Protein AF-A0A943P1I3-F1 (afdb_monomer)

pLDDT: mean 84.16, std 10.63, range [45.41, 95.94]

Mean predicted aligned error: 6.67 Å

Radius of gyration: 15.11 Å; Cα contacts (8 Å, |Δi|>4): 100; chains: 1; bounding box: 40×30×40 Å

Foldseek 3Di:
DPPPVVVQQVVQVVQLVVVQVVVVVVDPDPQWDWDDDPGQWIWTDDPVAIEIERHDRDPPDDDDCVVCVVVVVVVVVVVVVCVVVVHDHHYDYD

Secondary structure (DSSP, 8-state):
--SHHHHHHHHHHHHHHHHHHHHHHT-SSTT-EEEE-SSSEEEEE-SS-EEEEE----TT----HHHHHHHHHHHHHHHHHHHHTT---EEEE-

Structure (mmCIF, N/CA/C/O backbone):
data_AF-A0A943P1I3-F1
#
_entry.id   AF-A0A943P1I3-F1
#
loop_
_atom_site.group_PDB
_atom_site.id
_atom_site.type_symbol
_atom_site.label_atom_id
_atom_site.label_alt_id
_atom_site.label_comp_id
_atom_site.label_asym_id
_atom_site.label_entity_id
_atom_site.label_seq_id
_atom_site.pdbx_PDB_ins_code
_atom_site.Cartn_x
_atom_site.Cartn_y
_atom_site.Cartn_z
_atom_site.occupancy
_atom_site.B_iso_or_equiv
_atom_site.auth_seq_id
_atom_site.auth_comp_id
_atom_site.auth_asym_id
_atom_site.auth_atom_id
_atom_site.pdbx_PDB_model_num
ATOM 1 N N . MET A 1 1 ? 24.585 -3.034 -18.385 1.00 50.28 1 MET A N 1
ATOM 2 C CA . MET A 1 1 ? 23.832 -3.450 -17.177 1.00 50.28 1 MET A CA 1
ATOM 3 C C . MET A 1 1 ? 23.383 -2.231 -16.353 1.00 50.28 1 MET A C 1
ATOM 5 O O . MET A 1 1 ? 23.521 -2.244 -15.140 1.00 50.28 1 MET A O 1
ATOM 9 N N . LYS A 1 2 ? 22.869 -1.166 -17.000 1.00 45.41 2 LY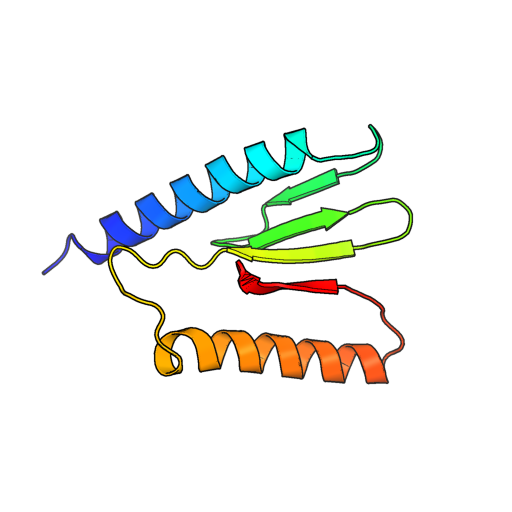S A N 1
ATOM 10 C CA . LYS A 1 2 ? 22.585 0.13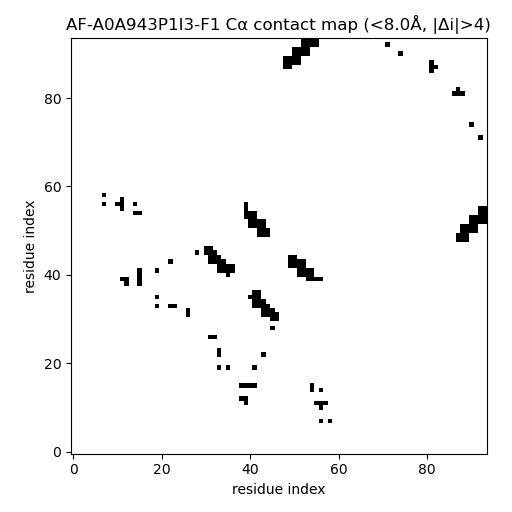2 -16.349 1.00 45.41 2 LYS A CA 1
ATOM 11 C C . LYS A 1 2 ? 21.126 0.617 -16.484 1.00 45.41 2 LYS A C 1
ATOM 13 O O . LYS A 1 2 ? 20.796 1.627 -15.889 1.00 45.41 2 LYS A O 1
ATOM 18 N N . ASP A 1 3 ? 20.250 -0.128 -17.169 1.00 54.56 3 ASP A N 1
ATOM 19 C CA . ASP A 1 3 ? 18.874 0.331 -17.460 1.00 54.56 3 ASP A CA 1
ATOM 20 C C . ASP A 1 3 ? 17.741 -0.466 -16.801 1.00 54.56 3 ASP A C 1
ATOM 22 O O . ASP A 1 3 ? 16.625 0.035 -16.705 1.00 54.56 3 ASP A O 1
ATOM 26 N N . ARG A 1 4 ? 17.970 -1.698 -16.324 1.00 55.75 4 ARG A N 1
ATOM 27 C CA . ARG A 1 4 ? 16.855 -2.523 -15.815 1.00 55.75 4 ARG A CA 1
ATOM 28 C C . ARG A 1 4 ? 16.292 -2.020 -14.485 1.00 55.75 4 ARG A C 1
ATOM 30 O O . ARG A 1 4 ? 15.084 -2.050 -14.307 1.00 55.75 4 ARG A O 1
ATOM 37 N N . SER A 1 5 ? 17.138 -1.517 -13.584 1.00 62.47 5 SER A N 1
ATOM 38 C CA . SER A 1 5 ? 16.678 -1.018 -12.282 1.00 62.47 5 SER A CA 1
ATOM 39 C C . SER A 1 5 ? 15.838 0.252 -12.413 1.00 62.47 5 SER A C 1
ATOM 41 O O . SER A 1 5 ? 14.777 0.333 -11.808 1.00 62.47 5 SER A O 1
ATOM 43 N N . ALA A 1 6 ? 16.257 1.208 -13.250 1.00 70.50 6 ALA A N 1
ATOM 44 C CA . ALA A 1 6 ? 15.518 2.450 -13.474 1.00 70.50 6 ALA A CA 1
ATOM 45 C C . ALA A 1 6 ? 14.133 2.193 -14.091 1.00 70.50 6 ALA A C 1
ATOM 47 O O . ALA A 1 6 ? 13.154 2.814 -13.686 1.00 70.50 6 ALA A O 1
ATOM 48 N N . VAL A 1 7 ? 14.040 1.239 -15.026 1.00 78.12 7 VAL A N 1
ATOM 49 C CA . VAL A 1 7 ? 12.766 0.846 -15.646 1.00 78.12 7 VAL A CA 1
ATOM 50 C C . VAL A 1 7 ? 11.828 0.191 -14.630 1.00 78.12 7 VAL A C 1
ATOM 52 O O . VAL A 1 7 ? 10.654 0.551 -14.584 1.00 78.12 7 VAL A O 1
ATOM 55 N N . SER A 1 8 ? 12.319 -0.728 -13.792 1.00 77.25 8 SER A N 1
ATOM 56 C CA . SER A 1 8 ? 11.489 -1.365 -12.761 1.00 77.25 8 SER A CA 1
ATOM 57 C C . SER A 1 8 ? 11.025 -0.367 -11.698 1.00 77.25 8 SER A C 1
ATOM 59 O O . SER A 1 8 ? 9.858 -0.384 -11.322 1.00 77.25 8 SER A O 1
ATOM 61 N N . THR A 1 9 ? 11.890 0.559 -11.272 1.00 80.00 9 THR A N 1
ATOM 62 C CA . THR A 1 9 ? 11.509 1.642 -10.355 1.00 80.00 9 THR A CA 1
ATOM 63 C C . THR A 1 9 ? 10.446 2.554 -10.969 1.00 80.00 9 THR A C 1
ATOM 65 O O . THR A 1 9 ? 9.450 2.854 -10.317 1.00 80.00 9 THR A O 1
ATOM 68 N N . LEU A 1 10 ? 10.605 2.955 -12.235 1.00 85.12 10 LEU A N 1
ATOM 69 C CA . LEU A 1 10 ? 9.620 3.783 -12.937 1.00 85.12 10 LEU A CA 1
ATOM 70 C C . LEU A 1 10 ? 8.251 3.088 -13.036 1.00 85.12 10 LEU A C 1
ATOM 72 O O . LEU A 1 10 ? 7.219 3.723 -12.844 1.00 85.12 10 LEU 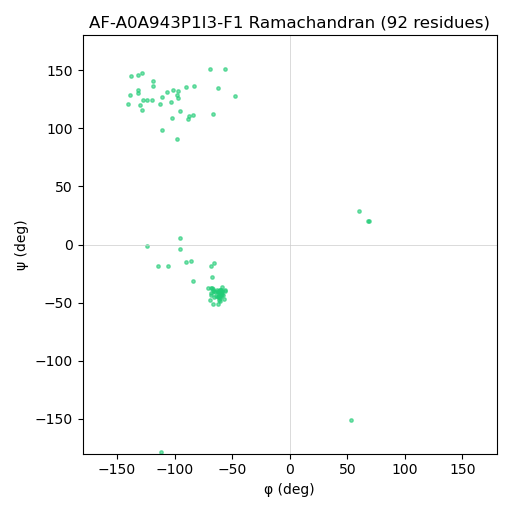A O 1
ATOM 76 N N . LYS A 1 11 ? 8.234 1.775 -13.283 1.00 85.62 11 LYS A N 1
ATOM 77 C CA . LYS A 1 11 ? 6.997 0.982 -13.286 1.00 85.62 11 LYS A CA 1
ATOM 78 C C . LYS A 1 11 ? 6.372 0.858 -11.897 1.00 85.62 11 LYS A C 1
ATOM 80 O O . LYS A 1 11 ? 5.154 0.956 -11.790 1.00 85.62 11 LYS A O 1
ATOM 85 N N . GLY A 1 12 ? 7.182 0.723 -10.848 1.00 86.81 12 GLY A N 1
ATOM 86 C CA . GLY A 1 12 ? 6.701 0.773 -9.465 1.00 86.81 12 GLY A CA 1
ATOM 87 C C . GLY A 1 12 ? 6.019 2.100 -9.130 1.00 86.81 12 GLY A C 1
ATOM 88 O O . GLY A 1 12 ? 4.957 2.105 -8.512 1.00 86.81 12 GLY A O 1
ATOM 89 N N . TYR A 1 13 ? 6.550 3.221 -9.629 1.00 88.44 13 TYR A N 1
ATOM 90 C CA . TYR A 1 13 ? 5.890 4.522 -9.495 1.00 88.44 13 TYR A CA 1
ATOM 91 C C . TYR A 1 13 ? 4.553 4.593 -10.234 1.00 88.44 13 TYR A C 1
ATOM 93 O O . TYR A 1 13 ? 3.580 5.083 -9.664 1.00 88.44 13 TYR A O 1
ATOM 101 N N . PHE A 1 14 ? 4.473 4.092 -11.472 1.00 90.56 14 PHE A N 1
ATOM 102 C CA . PHE A 1 14 ? 3.193 4.029 -12.188 1.00 90.56 14 PHE A CA 1
ATOM 103 C C . PHE A 1 14 ? 2.173 3.168 -11.441 1.00 90.56 14 PHE A C 1
ATOM 105 O O . PHE A 1 14 ? 1.030 3.581 -11.283 1.00 90.56 14 PHE A O 1
ATOM 112 N N . TYR A 1 15 ? 2.604 2.033 -10.891 1.00 91.06 15 TYR A N 1
ATOM 113 C CA . TYR A 1 15 ? 1.745 1.187 -10.070 1.00 91.06 15 TYR A CA 1
ATOM 114 C C . TYR A 1 15 ? 1.228 1.913 -8.818 1.00 91.06 15 TYR A C 1
ATOM 116 O O . TYR A 1 15 ? 0.025 1.909 -8.569 1.00 91.06 15 TYR A O 1
ATOM 124 N N . GLN A 1 16 ? 2.102 2.586 -8.059 1.00 92.56 16 GLN A N 1
ATOM 125 C CA . GLN A 1 16 ? 1.707 3.390 -6.892 1.00 92.56 16 GLN A CA 1
ATOM 126 C C . GLN A 1 16 ? 0.718 4.499 -7.283 1.00 92.56 16 GLN A C 1
ATOM 128 O O . GLN A 1 16 ? -0.246 4.756 -6.558 1.00 92.56 16 GLN A O 1
ATOM 133 N N . PHE A 1 17 ? 0.934 5.146 -8.429 1.00 92.75 17 PHE A N 1
ATOM 134 C CA . PHE A 1 17 ? 0.072 6.210 -8.933 1.00 92.75 17 PHE A CA 1
ATOM 135 C C . PHE A 1 17 ? -1.322 5.689 -9.309 1.00 92.75 17 PHE A C 1
ATOM 137 O O . PHE A 1 17 ? -2.326 6.193 -8.800 1.00 92.75 17 PHE A O 1
ATOM 144 N N . ASP A 1 18 ? -1.394 4.632 -10.116 1.00 93.88 18 ASP A N 1
ATOM 145 C CA . ASP A 1 18 ? -2.657 4.005 -10.517 1.00 93.88 18 ASP A CA 1
ATOM 146 C C . ASP A 1 18 ? -3.412 3.446 -9.304 1.00 93.88 18 AS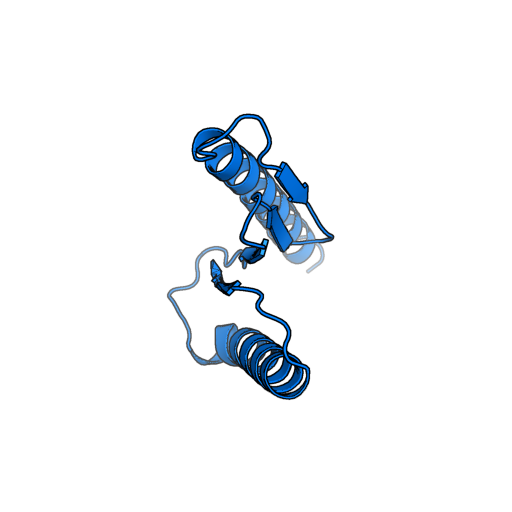P A C 1
ATOM 148 O O . ASP A 1 18 ? -4.628 3.617 -9.171 1.00 93.88 18 ASP A O 1
ATOM 152 N N . PHE A 1 19 ? -2.687 2.831 -8.365 1.00 93.31 19 PHE A N 1
ATOM 153 C CA . PHE A 1 19 ? -3.258 2.336 -7.118 1.00 93.31 19 PHE A CA 1
ATOM 154 C C . PHE A 1 19 ? -3.835 3.469 -6.266 1.00 93.31 19 PHE A C 1
ATOM 156 O O . PHE A 1 19 ? -4.929 3.331 -5.723 1.00 93.31 19 PHE A O 1
ATOM 163 N N . THR A 1 20 ? -3.146 4.609 -6.188 1.00 94.75 20 THR A N 1
ATOM 164 C CA . THR A 1 20 ? -3.630 5.800 -5.475 1.00 94.75 20 THR A CA 1
ATOM 165 C C . THR A 1 20 ? -4.955 6.292 -6.059 1.00 94.75 20 THR A C 1
ATOM 167 O O . THR A 1 20 ? -5.892 6.562 -5.308 1.00 94.75 20 THR A O 1
ATOM 170 N N . ILE A 1 21 ? -5.075 6.345 -7.391 1.00 95.44 21 ILE A N 1
ATOM 171 C CA . ILE A 1 21 ? -6.333 6.696 -8.073 1.00 95.44 21 ILE A CA 1
ATOM 172 C C . ILE A 1 21 ? -7.431 5.690 -7.715 1.00 95.44 21 ILE A C 1
ATOM 174 O O . ILE A 1 21 ? -8.544 6.082 -7.366 1.00 95.44 21 ILE A O 1
ATOM 178 N N . LEU A 1 22 ? -7.121 4.393 -7.748 1.00 94.69 22 LEU A N 1
ATOM 179 C CA . LEU A 1 22 ? -8.073 3.352 -7.373 1.00 94.69 22 LEU A CA 1
ATOM 180 C C . LEU A 1 22 ? -8.550 3.499 -5.921 1.00 94.69 22 LEU A C 1
ATOM 182 O O . LEU A 1 22 ? -9.736 3.310 -5.659 1.00 94.69 22 LEU A O 1
ATOM 186 N N . GLN A 1 23 ? -7.656 3.824 -4.983 1.00 94.31 23 GLN A N 1
ATOM 187 C CA . GLN A 1 23 ? -8.037 4.065 -3.590 1.00 94.31 23 GLN A CA 1
ATOM 188 C C . GLN A 1 23 ? -8.908 5.317 -3.456 1.00 94.31 23 GLN A C 1
ATOM 190 O O . GLN A 1 23 ? -9.894 5.274 -2.727 1.00 94.31 23 GLN A O 1
ATOM 195 N N . LEU A 1 24 ? -8.609 6.396 -4.193 1.00 94.62 24 LEU A N 1
ATOM 196 C CA . LEU A 1 24 ? -9.422 7.623 -4.193 1.00 94.62 24 LEU A CA 1
ATOM 197 C C . LEU A 1 24 ? -10.864 7.339 -4.607 1.00 94.62 24 LEU A C 1
ATOM 199 O O . LEU A 1 24 ? -11.795 7.807 -3.960 1.00 94.62 24 LEU A O 1
ATOM 203 N N . LEU A 1 25 ? -11.051 6.522 -5.644 1.00 95.94 25 LEU A N 1
ATOM 204 C CA . LEU A 1 25 ? -12.377 6.121 -6.119 1.00 95.94 25 LEU A CA 1
ATOM 205 C C . LEU A 1 25 ? -13.131 5.209 -5.139 1.00 95.94 25 LEU A C 1
ATOM 207 O O . LEU A 1 25 ? -14.344 5.058 -5.265 1.00 95.94 25 LEU A O 1
ATOM 211 N N . LYS A 1 26 ? -12.426 4.580 -4.194 1.00 93.31 26 LYS A N 1
ATOM 212 C CA . LYS A 1 26 ? -12.989 3.676 -3.182 1.00 93.31 26 LYS A CA 1
ATOM 213 C C . LYS A 1 26 ? -13.285 4.357 -1.846 1.00 93.31 26 LYS A C 1
ATOM 215 O O . LYS A 1 26 ? -13.795 3.683 -0.956 1.00 93.31 26 LYS A O 1
ATOM 220 N N . LEU A 1 27 ? -12.950 5.639 -1.681 1.00 94.25 27 LEU A N 1
ATOM 221 C CA . LEU A 1 27 ? -13.239 6.362 -0.444 1.00 94.25 27 LEU A CA 1
ATOM 222 C C . LEU A 1 27 ? -14.749 6.441 -0.207 1.00 94.25 27 LEU A C 1
ATOM 224 O O . LEU A 1 27 ? -15.518 6.758 -1.115 1.00 94.25 27 LEU A O 1
ATOM 228 N N . GLU A 1 28 ? -15.163 6.162 1.026 1.00 94.12 28 GLU A N 1
ATOM 229 C CA . GLU A 1 28 ? -16.578 6.133 1.403 1.00 94.12 28 GLU A CA 1
ATOM 230 C C . GLU A 1 28 ? -17.089 7.537 1.745 1.00 94.12 28 GLU A C 1
ATOM 232 O O . GLU A 1 28 ? -18.253 7.865 1.492 1.00 94.12 28 GLU A O 1
ATOM 237 N N . HIS A 1 29 ? -16.217 8.396 2.282 1.00 94.19 29 HIS A N 1
ATOM 238 C CA . HIS A 1 29 ? -16.577 9.738 2.719 1.00 94.19 29 HIS A CA 1
ATOM 239 C C . HIS A 1 29 ? -15.663 10.814 2.133 1.00 94.19 29 HIS A C 1
ATOM 241 O O . HIS A 1 29 ? -14.461 10.636 1.972 1.00 94.19 29 HIS A O 1
ATOM 247 N N . MET A 1 30 ? -16.224 12.005 1.900 1.00 92.31 30 MET A N 1
ATOM 248 C CA . MET A 1 30 ? -15.470 13.172 1.409 1.00 92.31 30 MET A CA 1
ATOM 249 C C . MET A 1 30 ? -14.423 13.689 2.408 1.00 92.31 30 MET A C 1
ATOM 251 O O . MET A 1 30 ? -13.560 14.485 2.048 1.00 92.31 30 MET A O 1
ATOM 255 N N . THR A 1 31 ? -14.524 13.287 3.676 1.00 94.06 31 THR A N 1
ATOM 256 C CA . THR A 1 31 ? -13.547 13.614 4.720 1.00 94.06 31 THR A CA 1
ATOM 257 C C . THR A 1 31 ? -12.372 12.647 4.773 1.00 94.06 31 THR A C 1
ATOM 259 O O . THR A 1 31 ? -11.379 12.961 5.435 1.00 94.06 31 THR A O 1
ATOM 262 N N . ASP A 1 32 ? -12.485 11.490 4.116 1.00 95.00 32 ASP A N 1
ATOM 263 C CA . ASP A 1 32 ? -11.407 10.515 4.053 1.00 95.00 32 ASP A CA 1
ATOM 264 C C . ASP A 1 32 ? -10.259 11.063 3.204 1.00 95.00 32 ASP A C 1
ATOM 266 O O . ASP A 1 32 ? -10.435 11.900 2.315 1.00 95.00 32 ASP A O 1
ATOM 270 N N . LYS A 1 33 ? -9.045 10.617 3.512 1.00 94.44 33 LYS A N 1
ATOM 271 C CA . LYS A 1 33 ? -7.821 11.151 2.921 1.00 94.44 33 LYS A CA 1
ATOM 272 C C . LYS A 1 33 ? -6.929 10.032 2.444 1.00 94.44 33 LYS A C 1
ATOM 274 O O . LYS A 1 33 ? -6.814 8.994 3.093 1.00 94.44 33 LYS A O 1
ATOM 279 N N . ILE A 1 34 ? -6.232 10.308 1.352 1.00 94.56 34 ILE A N 1
ATOM 280 C CA . ILE A 1 34 ? -5.148 9.471 0.860 1.00 94.56 34 ILE A CA 1
ATOM 281 C C . ILE A 1 34 ? -3.872 10.287 0.869 1.00 94.56 34 ILE A C 1
ATOM 283 O O . ILE A 1 34 ? -3.862 11.456 0.482 1.00 94.56 34 ILE A O 1
ATOM 287 N N . MET A 1 35 ? -2.805 9.659 1.337 1.00 94.50 35 MET A N 1
ATOM 288 C CA . MET A 1 35 ? -1.478 10.235 1.402 1.00 94.50 35 MET A CA 1
ATOM 289 C C . MET A 1 35 ? -0.502 9.277 0.733 1.00 94.50 35 MET A C 1
ATOM 291 O O . MET A 1 35 ? -0.423 8.112 1.100 1.00 94.50 35 MET A O 1
ATOM 295 N N . VAL A 1 36 ? 0.229 9.773 -0.260 1.00 92.31 36 VAL A N 1
ATOM 296 C CA . VAL A 1 36 ? 1.321 9.029 -0.892 1.00 92.31 36 VAL A CA 1
ATOM 297 C C . VAL A 1 36 ? 2.585 9.334 -0.094 1.00 92.31 36 VAL A C 1
ATOM 299 O O . VAL A 1 36 ? 3.078 10.462 -0.136 1.00 92.31 36 VAL A O 1
ATOM 302 N N . GLU A 1 37 ? 3.073 8.363 0.677 1.00 85.06 37 GLU A N 1
ATOM 303 C CA . GLU A 1 37 ? 4.286 8.498 1.490 1.00 85.06 37 GLU A CA 1
ATOM 304 C C . GLU A 1 37 ? 5.429 7.767 0.785 1.00 85.06 37 GLU A C 1
ATOM 306 O O . GLU A 1 37 ? 5.324 6.589 0.491 1.00 85.06 37 GLU A O 1
ATOM 311 N N . GLY A 1 38 ? 6.536 8.446 0.479 1.00 84.88 38 GLY A N 1
ATOM 312 C CA . GLY A 1 38 ? 7.712 7.781 -0.093 1.00 84.88 38 GLY A CA 1
ATOM 313 C C . GLY A 1 38 ? 7.439 6.936 -1.353 1.00 84.88 38 GLY A C 1
ATOM 314 O O . GLY A 1 38 ? 6.565 7.232 -2.168 1.00 84.88 38 GLY A O 1
ATOM 315 N N . ILE A 1 39 ? 8.255 5.899 -1.544 1.00 85.94 39 ILE A N 1
ATOM 316 C CA . ILE A 1 39 ? 8.180 4.982 -2.688 1.00 85.94 39 ILE A CA 1
ATOM 317 C C . ILE A 1 39 ? 7.396 3.747 -2.259 1.00 85.94 39 ILE A C 1
ATOM 319 O O . ILE A 1 39 ? 7.728 3.160 -1.231 1.00 85.94 39 ILE A O 1
ATOM 323 N N . GLU A 1 40 ? 6.428 3.321 -3.077 1.00 87.12 40 GLU A N 1
ATOM 324 C CA . GLU A 1 40 ? 5.647 2.099 -2.827 1.00 87.12 40 GLU A CA 1
ATOM 325 C C . GLU A 1 40 ? 4.868 2.116 -1.499 1.00 87.12 40 GLU A C 1
ATOM 327 O O . GLU A 1 40 ? 4.631 1.068 -0.897 1.00 87.12 40 GLU A O 1
ATOM 332 N N . ASP A 1 41 ? 4.468 3.292 -1.026 1.00 90.56 41 ASP A N 1
ATOM 333 C CA . ASP A 1 41 ? 3.751 3.446 0.237 1.00 90.56 41 ASP A CA 1
ATOM 334 C C . ASP A 1 41 ? 2.614 4.481 0.099 1.00 90.56 41 ASP A C 1
ATOM 336 O O . ASP A 1 41 ? 2.746 5.549 -0.512 1.00 90.56 41 ASP A O 1
ATOM 340 N N . VAL A 1 42 ? 1.421 4.061 0.520 1.00 92.25 42 VAL A N 1
ATOM 341 C CA . VAL A 1 42 ? 0.154 4.784 0.400 1.00 92.25 42 VAL A CA 1
ATOM 342 C C . VAL A 1 42 ? -0.638 4.573 1.685 1.00 92.25 42 VAL A C 1
ATOM 344 O O . VAL A 1 42 ? -1.014 3.457 2.038 1.00 92.25 42 VAL A O 1
ATOM 347 N N . ASP A 1 43 ? -0.963 5.664 2.362 1.00 92.88 43 ASP A N 1
ATOM 348 C CA . ASP A 1 43 ? -1.777 5.679 3.569 1.00 92.88 43 ASP A CA 1
ATOM 349 C C . ASP A 1 43 ? -3.214 6.115 3.228 1.00 92.88 43 ASP A C 1
ATOM 351 O O . ASP A 1 43 ? -3.433 7.137 2.574 1.00 92.88 43 ASP A O 1
ATOM 355 N N . VAL A 1 44 ? -4.210 5.385 3.736 1.00 93.38 44 VAL A N 1
ATOM 356 C CA . VAL A 1 44 ? -5.632 5.767 3.701 1.00 93.38 44 VAL A CA 1
ATOM 357 C C . VAL A 1 44 ? -6.086 6.086 5.121 1.00 93.38 44 VAL A C 1
ATOM 359 O O . VAL A 1 44 ? -5.893 5.287 6.038 1.00 93.38 44 VAL A O 1
ATOM 362 N N . THR A 1 45 ? -6.679 7.258 5.329 1.00 94.06 45 THR A N 1
ATOM 363 C CA . THR A 1 45 ? -7.150 7.711 6.644 1.00 94.06 45 THR A CA 1
ATOM 364 C C . THR A 1 45 ? -8.630 8.062 6.582 1.00 94.06 45 THR A C 1
ATOM 366 O O . THR A 1 45 ? -9.018 8.915 5.789 1.00 94.06 45 THR A O 1
ATOM 369 N N . SER A 1 46 ? -9.430 7.446 7.448 1.00 90.94 46 SER A N 1
ATOM 370 C CA . SER A 1 46 ? -10.812 7.833 7.739 1.00 90.94 46 SER A CA 1
ATOM 371 C C . SER A 1 46 ? -10.926 8.381 9.165 1.00 90.94 46 SER A C 1
ATOM 373 O O . SER A 1 46 ? -9.926 8.483 9.881 1.00 90.94 46 SER A O 1
ATOM 375 N N . ALA A 1 47 ? -12.139 8.746 9.589 1.00 87.25 47 ALA A N 1
ATOM 376 C CA . ALA A 1 47 ? -12.394 9.246 10.943 1.00 87.25 47 ALA A CA 1
ATOM 377 C C . ALA A 1 47 ? -11.946 8.264 12.044 1.00 87.25 47 ALA A C 1
ATOM 379 O O . ALA A 1 47 ? -11.378 8.687 13.050 1.00 87.25 47 ALA A O 1
ATOM 380 N N . ASP A 1 48 ? -12.151 6.964 11.821 1.00 83.94 48 ASP A N 1
ATOM 381 C CA . ASP A 1 48 ? -11.934 5.930 12.840 1.00 83.94 48 ASP A CA 1
ATOM 382 C C . ASP A 1 48 ? -10.671 5.100 12.603 1.00 83.94 48 ASP A C 1
ATOM 384 O O . ASP A 1 48 ? -10.194 4.411 13.505 1.00 83.94 48 ASP A O 1
ATOM 388 N N . ASN A 1 49 ? -10.130 5.122 11.381 1.00 84.75 49 ASN A N 1
ATOM 389 C CA . ASN A 1 49 ? -9.100 4.181 10.970 1.00 84.75 49 ASN A CA 1
ATOM 390 C C . ASN A 1 49 ? -7.984 4.839 10.167 1.00 84.75 49 ASN A C 1
ATOM 392 O O . ASN A 1 49 ? -8.201 5.696 9.315 1.00 84.75 49 ASN A O 1
ATOM 396 N N . LYS A 1 50 ? -6.770 4.329 10.381 1.00 88.69 50 LYS A N 1
ATOM 397 C CA . LYS A 1 50 ? -5.626 4.567 9.508 1.00 88.69 50 LYS A CA 1
ATOM 398 C C . LYS A 1 50 ? -5.138 3.233 8.954 1.00 88.69 50 LYS A C 1
ATOM 400 O O . LYS A 1 50 ? -4.840 2.307 9.716 1.00 88.69 50 LYS A O 1
ATOM 405 N N . ILE A 1 51 ? -5.070 3.140 7.633 1.00 90.38 51 ILE A N 1
ATOM 406 C CA . ILE A 1 51 ? -4.599 1.974 6.893 1.00 90.38 51 ILE A CA 1
ATOM 407 C C . ILE A 1 51 ? -3.291 2.359 6.207 1.00 90.38 51 ILE A C 1
ATOM 409 O O . ILE A 1 51 ? -3.286 3.288 5.410 1.00 90.38 51 ILE A O 1
ATOM 413 N N . ALA A 1 52 ? -2.207 1.648 6.520 1.00 89.44 52 ALA A N 1
ATOM 414 C CA . ALA A 1 52 ? -0.970 1.701 5.741 1.00 89.44 52 ALA A CA 1
ATOM 415 C C . ALA A 1 52 ? -0.999 0.651 4.645 1.00 89.44 52 ALA A C 1
ATOM 417 O O . ALA A 1 52 ? -1.355 -0.502 4.916 1.00 89.44 52 ALA A O 1
ATOM 418 N N . ILE A 1 53 ? -0.592 1.032 3.440 1.00 89.50 53 ILE A N 1
ATOM 419 C CA . ILE A 1 53 ? -0.527 0.135 2.297 1.00 89.50 53 ILE A CA 1
ATOM 420 C C . ILE A 1 53 ? 0.857 0.220 1.672 1.00 89.50 53 ILE A C 1
ATOM 422 O O . ILE A 1 53 ? 1.234 1.236 1.100 1.00 89.50 53 ILE A O 1
ATOM 426 N N . GLN A 1 54 ? 1.581 -0.894 1.723 1.00 86.88 54 GLN A N 1
ATOM 427 C CA . GLN A 1 54 ? 2.845 -1.040 1.015 1.00 86.88 54 GLN A CA 1
ATOM 428 C C . GLN A 1 54 ? 2.588 -1.723 -0.331 1.00 86.88 54 GLN A C 1
ATOM 430 O O . GLN A 1 54 ? 2.166 -2.876 -0.357 1.00 86.88 54 GLN A O 1
ATOM 435 N N . CYS A 1 55 ? 2.833 -1.008 -1.427 1.00 84.62 55 CYS A N 1
ATOM 436 C CA . CYS A 1 55 ? 2.548 -1.422 -2.801 1.00 84.62 55 CYS A CA 1
ATOM 437 C C . CYS A 1 55 ? 3.815 -1.990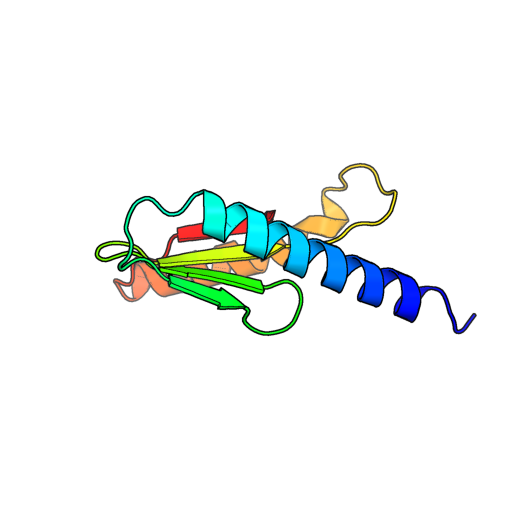 -3.452 1.00 84.62 55 CYS A C 1
ATOM 439 O O . CYS A 1 55 ? 4.589 -1.231 -4.023 1.00 84.62 55 CYS A O 1
ATOM 441 N N . LYS A 1 56 ? 4.075 -3.295 -3.371 1.00 80.56 56 LYS A N 1
ATOM 442 C CA . LYS A 1 56 ? 5.316 -3.882 -3.898 1.00 80.56 56 LYS A CA 1
ATOM 443 C C . LYS A 1 56 ? 5.173 -4.250 -5.373 1.00 80.56 56 LYS A C 1
ATOM 445 O O . LYS A 1 56 ? 4.490 -5.213 -5.717 1.00 80.56 56 LYS A O 1
ATOM 450 N N . TYR A 1 57 ? 5.863 -3.523 -6.254 1.00 78.31 57 TYR A N 1
ATOM 451 C CA . TYR A 1 57 ? 5.840 -3.825 -7.682 1.00 78.31 57 TYR A CA 1
ATOM 452 C C . TYR A 1 57 ? 6.861 -4.909 -8.049 1.00 78.31 57 TYR A C 1
ATOM 454 O O . TYR A 1 57 ? 8.073 -4.687 -8.044 1.00 78.31 57 TYR A O 1
ATOM 462 N N . TYR A 1 58 ? 6.358 -6.081 -8.437 1.00 72.50 58 TYR A N 1
ATOM 463 C CA . TYR A 1 58 ? 7.169 -7.179 -8.953 1.00 72.50 58 TYR A CA 1
ATOM 464 C C . TYR A 1 58 ? 6.896 -7.381 -10.443 1.00 72.50 58 TYR A C 1
ATOM 466 O O . TYR A 1 58 ? 5.911 -8.000 -10.843 1.00 72.50 58 TYR A O 1
ATOM 474 N N . GLU A 1 59 ? 7.770 -6.836 -11.289 1.00 63.81 59 GLU A N 1
ATOM 475 C CA . GLU A 1 59 ? 7.668 -7.053 -12.729 1.00 63.81 59 GLU A CA 1
ATOM 476 C C . GLU A 1 59 ? 7.928 -8.527 -13.072 1.00 63.81 59 GLU A C 1
ATOM 478 O O . GLU A 1 59 ? 9.056 -9.006 -12.965 1.00 63.81 59 GLU A O 1
ATOM 483 N N . GLY A 1 60 ? 6.898 -9.237 -13.537 1.00 60.34 60 GLY A N 1
ATOM 484 C CA . GLY A 1 60 ? 7.068 -10.511 -14.240 1.00 60.34 60 GLY A CA 1
ATOM 485 C C . GLY A 1 60 ? 7.589 -11.681 -13.400 1.00 60.34 60 GLY A C 1
ATOM 486 O O . GLY A 1 60 ? 8.088 -12.647 -13.974 1.00 60.34 60 GLY A O 1
ATOM 487 N N . THR A 1 61 ? 7.477 -11.632 -12.071 1.00 59.44 61 THR A N 1
ATOM 488 C CA . THR A 1 61 ? 7.751 -12.793 -11.213 1.00 59.44 61 THR A CA 1
ATOM 489 C C . THR A 1 61 ? 6.451 -13.370 -10.678 1.00 59.44 61 THR A C 1
ATOM 491 O O . THR A 1 61 ? 5.627 -12.640 -10.127 1.00 59.44 61 THR A O 1
ATOM 494 N N . GLU A 1 62 ? 6.288 -14.686 -10.785 1.00 70.06 62 GLU A N 1
ATOM 495 C CA . GLU A 1 62 ? 5.309 -15.401 -9.971 1.00 70.06 62 GLU A CA 1
ATOM 496 C C . GLU A 1 62 ? 5.585 -15.141 -8.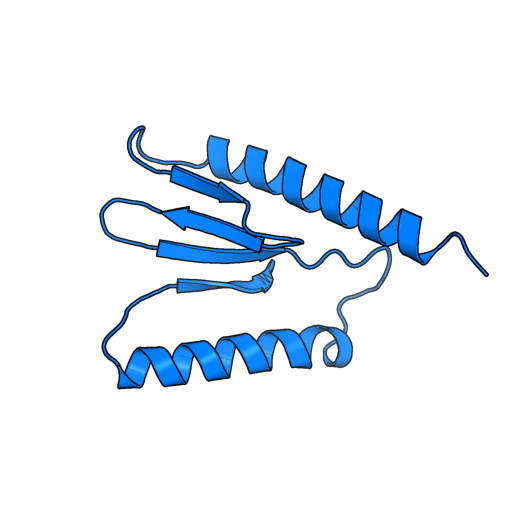484 1.00 70.06 62 GLU A C 1
ATOM 498 O O . GLU A 1 62 ? 6.722 -14.878 -8.075 1.00 70.06 62 GLU A O 1
ATOM 503 N N . TYR A 1 63 ? 4.529 -15.190 -7.676 1.00 71.19 63 TYR A N 1
ATOM 504 C CA . TYR A 1 63 ? 4.621 -15.019 -6.233 1.00 71.19 63 TYR A CA 1
ATOM 505 C C . TYR A 1 63 ? 5.749 -15.878 -5.636 1.00 71.19 63 TYR A C 1
ATOM 507 O O . TYR A 1 63 ? 5.801 -17.091 -5.836 1.00 71.19 63 TYR A O 1
ATOM 515 N N . SER A 1 64 ? 6.633 -15.247 -4.861 1.00 81.06 64 SER A N 1
ATOM 516 C CA . SER A 1 64 ? 7.756 -15.919 -4.212 1.00 81.06 64 SER A CA 1
ATOM 517 C C . SER A 1 64 ? 7.808 -15.578 -2.728 1.00 81.06 64 SER A C 1
ATOM 519 O O . SER A 1 64 ? 7.987 -14.422 -2.337 1.00 81.06 64 SER A O 1
ATOM 521 N N . HIS A 1 65 ? 7.697 -16.610 -1.888 1.00 82.06 65 HIS A N 1
ATOM 522 C CA . HIS A 1 65 ? 7.746 -16.477 -0.432 1.00 82.06 65 HIS A CA 1
ATOM 523 C C . HIS A 1 65 ? 9.026 -15.785 0.046 1.00 82.06 65 HIS A C 1
ATOM 525 O O . HIS A 1 65 ? 8.969 -14.967 0.959 1.00 82.06 65 HIS A O 1
ATOM 531 N N . SER A 1 66 ? 10.180 -16.090 -0.557 1.00 83.25 66 SER A N 1
ATOM 532 C CA . SER A 1 66 ? 11.454 -15.489 -0.145 1.00 83.25 66 SER A CA 1
ATOM 533 C C . SER A 1 66 ? 11.465 -13.984 -0.394 1.00 83.25 66 SER A C 1
ATOM 535 O O . SER A 1 66 ? 11.889 -13.227 0.478 1.00 83.25 66 SER A O 1
ATOM 537 N N . VAL A 1 67 ? 10.916 -13.563 -1.533 1.00 80.38 67 VAL A N 1
ATOM 538 C CA . VAL A 1 67 ? 10.881 -12.172 -1.989 1.00 80.38 67 VAL A CA 1
ATOM 539 C C . VAL A 1 67 ? 9.994 -11.298 -1.096 1.00 80.38 67 VAL A C 1
ATOM 541 O O . VAL A 1 67 ? 10.372 -10.171 -0.789 1.00 80.38 67 VAL A O 1
ATOM 544 N N . ILE A 1 68 ? 8.855 -11.814 -0.622 1.00 81.88 68 ILE A N 1
ATOM 545 C CA . ILE A 1 68 ? 7.951 -11.045 0.252 1.00 81.88 68 ILE A CA 1
ATOM 546 C C . ILE A 1 68 ? 8.248 -11.203 1.751 1.00 81.88 68 ILE A C 1
ATOM 548 O O . ILE A 1 68 ? 7.748 -10.427 2.566 1.00 81.88 68 ILE A O 1
ATOM 552 N N . SER A 1 69 ? 9.046 -12.206 2.137 1.00 86.25 69 SER A N 1
ATOM 553 C CA . SER A 1 69 ? 9.254 -12.568 3.546 1.00 86.25 69 SER A CA 1
ATOM 554 C C . SER A 1 69 ? 9.813 -11.427 4.393 1.00 86.25 69 SER A C 1
ATOM 556 O O . SER A 1 69 ? 9.444 -11.288 5.558 1.00 86.25 69 SER A O 1
ATOM 558 N N . GLU A 1 70 ? 10.691 -10.607 3.822 1.00 86.75 70 GLU A N 1
ATOM 559 C CA . GLU A 1 70 ? 11.300 -9.474 4.512 1.00 86.75 70 GLU A CA 1
ATOM 560 C C . GLU A 1 70 ? 10.278 -8.366 4.781 1.00 86.75 70 GLU A C 1
ATOM 562 O O . GLU A 1 70 ? 10.133 -7.938 5.926 1.00 86.75 70 GLU A O 1
ATOM 567 N N . ALA A 1 71 ? 9.487 -7.988 3.771 1.00 83.38 71 ALA A N 1
ATOM 568 C CA . ALA A 1 71 ? 8.401 -7.026 3.937 1.00 83.38 71 ALA A CA 1
ATOM 569 C C . ALA A 1 71 ? 7.408 -7.499 5.010 1.00 83.38 71 ALA A C 1
ATOM 571 O O . ALA A 1 71 ? 7.100 -6.758 5.940 1.00 83.38 71 ALA A O 1
ATOM 572 N N . VAL A 1 72 ? 6.982 -8.767 4.956 1.00 87.19 72 VAL A N 1
ATOM 573 C CA . VAL A 1 72 ? 6.070 -9.343 5.959 1.00 87.19 72 VAL A CA 1
ATOM 574 C C . VAL A 1 72 ? 6.666 -9.294 7.369 1.00 87.19 72 VAL A C 1
ATOM 576 O O . VAL A 1 72 ? 5.952 -8.964 8.315 1.00 87.19 72 VAL A O 1
ATOM 579 N N . LYS A 1 73 ? 7.965 -9.574 7.538 1.00 90.25 73 LYS A N 1
ATOM 580 C CA . LYS A 1 73 ? 8.629 -9.457 8.847 1.00 90.25 73 LYS A CA 1
ATOM 581 C C . LYS A 1 73 ? 8.585 -8.028 9.375 1.00 90.25 73 LYS A C 1
ATOM 583 O O . LYS A 1 73 ? 8.242 -7.852 10.541 1.00 90.25 73 LYS A O 1
ATOM 588 N N . TYR A 1 74 ? 8.878 -7.028 8.544 1.00 87.00 74 TYR A N 1
ATOM 589 C CA . TYR A 1 74 ? 8.790 -5.628 8.964 1.00 87.00 74 TYR A CA 1
ATOM 590 C C . TYR A 1 74 ? 7.374 -5.254 9.406 1.00 87.00 74 TYR A C 1
ATOM 592 O O . TYR A 1 74 ? 7.209 -4.659 10.469 1.00 87.00 74 TYR A O 1
ATOM 600 N N . LEU A 1 75 ? 6.352 -5.696 8.665 1.00 87.88 75 LEU A N 1
ATOM 601 C CA . LEU A 1 75 ? 4.954 -5.477 9.044 1.00 87.88 75 LEU A CA 1
ATOM 602 C C . LEU A 1 75 ? 4.593 -6.140 10.381 1.00 87.88 75 LEU A C 1
ATOM 604 O O . LEU A 1 75 ? 3.873 -5.554 11.189 1.00 87.88 75 LEU A O 1
ATOM 608 N N . LEU A 1 76 ? 5.093 -7.353 10.633 1.00 89.12 76 LEU A N 1
ATOM 609 C CA . LEU A 1 76 ? 4.851 -8.076 11.884 1.00 89.12 76 LEU A CA 1
ATOM 610 C C . LEU A 1 76 ? 5.537 -7.419 13.086 1.00 89.12 76 LEU A C 1
ATOM 612 O O . LEU A 1 76 ? 4.928 -7.338 14.152 1.00 89.12 76 LEU A O 1
ATOM 616 N N . VAL A 1 77 ? 6.777 -6.952 12.922 1.00 90.50 77 VAL A N 1
ATOM 617 C CA . VAL A 1 77 ? 7.516 -6.238 13.976 1.00 90.50 77 VAL A CA 1
ATOM 618 C C . VAL A 1 77 ? 6.790 -4.946 14.340 1.00 90.50 77 VAL A C 1
ATOM 620 O O . VAL A 1 77 ? 6.452 -4.740 15.503 1.00 90.50 77 VAL A O 1
ATOM 623 N N . ASP A 1 78 ? 6.451 -4.134 13.341 1.00 86.75 78 ASP A N 1
ATOM 624 C CA . ASP A 1 78 ? 5.722 -2.877 13.520 1.00 86.75 78 ASP A CA 1
ATOM 625 C C . ASP A 1 78 ? 4.329 -3.100 14.149 1.00 86.75 78 ASP A C 1
ATOM 627 O O . ASP A 1 78 ? 3.903 -2.372 15.052 1.00 86.75 78 ASP A O 1
ATOM 631 N N . PHE A 1 79 ? 3.624 -4.168 13.758 1.00 87.12 79 PHE A N 1
ATOM 632 C CA . PHE A 1 79 ? 2.379 -4.569 14.416 1.00 87.12 79 PHE A CA 1
ATOM 633 C C . PHE A 1 79 ? 2.584 -4.925 15.898 1.00 87.12 79 PHE A C 1
ATOM 635 O O . PHE A 1 79 ? 1.825 -4.452 16.749 1.00 87.12 79 PHE A O 1
ATOM 642 N N . ALA A 1 80 ? 3.593 -5.738 16.221 1.00 88.81 80 ALA A N 1
ATOM 643 C CA . ALA A 1 80 ? 3.878 -6.154 17.593 1.00 88.81 80 ALA A CA 1
ATOM 644 C C . ALA A 1 80 ? 4.245 -4.958 18.489 1.00 88.81 80 ALA A C 1
ATOM 646 O O . ALA A 1 80 ? 3.715 -4.827 19.594 1.00 88.81 80 ALA A O 1
ATOM 647 N N . GLU A 1 81 ? 5.086 -4.049 17.994 1.00 89.25 81 GLU A N 1
ATOM 648 C CA . GLU A 1 81 ? 5.465 -2.824 18.702 1.00 89.25 81 GLU A CA 1
ATOM 649 C C . GLU A 1 81 ? 4.257 -1.922 18.969 1.00 89.25 81 GLU A C 1
ATOM 651 O O . GLU A 1 81 ? 4.075 -1.424 20.082 1.00 89.25 81 GLU A O 1
ATOM 656 N N . ARG A 1 82 ? 3.376 -1.732 17.981 1.00 84.50 82 ARG A N 1
ATOM 657 C CA . ARG A 1 82 ? 2.173 -0.911 18.169 1.00 84.50 82 ARG A CA 1
ATOM 658 C C . ARG A 1 82 ? 1.158 -1.534 19.111 1.00 84.50 82 ARG A C 1
ATOM 660 O O . ARG A 1 82 ? 0.567 -0.799 19.904 1.00 84.50 82 ARG A O 1
ATOM 667 N N . LYS A 1 83 ? 0.997 -2.860 19.074 1.00 85.00 83 LYS A N 1
ATOM 668 C CA . LYS A 1 83 ? 0.133 -3.587 20.010 1.00 85.00 83 LYS A CA 1
ATOM 669 C C . LYS A 1 83 ? 0.573 -3.367 21.458 1.00 85.00 83 LYS A C 1
ATOM 671 O O . LYS A 1 83 ? -0.273 -3.104 22.307 1.00 85.00 83 LYS A O 1
ATOM 676 N N . ASN A 1 84 ? 1.879 -3.396 21.724 1.00 85.50 84 ASN A N 1
ATOM 677 C CA . ASN A 1 84 ? 2.426 -3.123 23.058 1.00 85.50 84 ASN A CA 1
ATOM 678 C C . ASN A 1 84 ? 2.228 -1.661 23.496 1.00 85.50 84 ASN A C 1
ATOM 680 O O . ASN A 1 84 ? 2.093 -1.388 24.684 1.00 85.50 84 ASN A O 1
ATOM 684 N N . ASN A 1 85 ? 2.165 -0.733 22.539 1.00 85.38 85 ASN A N 1
ATOM 685 C CA . ASN A 1 85 ? 2.009 0.703 22.776 1.00 85.38 85 ASN A CA 1
ATOM 686 C C . ASN A 1 85 ? 0.549 1.204 22.699 1.00 85.38 85 ASN A C 1
ATOM 688 O O . ASN A 1 85 ? 0.321 2.413 22.732 1.00 85.38 85 ASN A O 1
ATOM 692 N N . GLY A 1 86 ? -0.437 0.310 22.551 1.00 78.06 86 GLY A N 1
ATOM 693 C CA . GLY A 1 86 ? -1.862 0.663 22.495 1.00 78.06 86 GLY A CA 1
ATOM 694 C C . GLY A 1 86 ? -2.299 1.432 21.240 1.00 78.06 86 GLY A C 1
ATOM 695 O O . GLY A 1 86 ? -3.331 2.099 21.262 1.00 78.06 86 GLY A O 1
ATOM 696 N N . LYS A 1 87 ? -1.530 1.373 20.143 1.00 76.12 87 LYS A N 1
ATOM 697 C CA . LYS A 1 87 ? -1.859 2.050 18.876 1.00 76.12 87 LYS A CA 1
ATOM 698 C C . LYS A 1 87 ? -2.519 1.079 17.895 1.00 76.12 87 LYS A C 1
ATOM 700 O O . LYS A 1 87 ? -1.938 0.046 17.572 1.00 76.12 87 LYS A O 1
ATOM 705 N N . ASN A 1 88 ? -3.670 1.457 17.338 1.00 72.19 88 ASN A N 1
ATOM 706 C CA . ASN A 1 88 ? -4.361 0.684 16.302 1.00 72.19 88 ASN A CA 1
ATOM 707 C C . ASN A 1 88 ? -4.124 1.301 14.911 1.00 72.19 88 ASN A C 1
ATOM 709 O O . ASN A 1 88 ? -4.654 2.363 14.601 1.00 72.19 88 ASN A O 1
ATOM 713 N N . LYS A 1 89 ? -3.326 0.628 14.071 1.00 77.94 89 LYS A N 1
ATOM 714 C CA . LYS A 1 89 ? -3.174 0.909 12.628 1.00 77.94 89 LYS A CA 1
ATOM 715 C C . LYS A 1 89 ? -3.290 -0.417 11.881 1.00 77.94 89 LYS A C 1
ATOM 717 O O . LYS A 1 89 ? -2.625 -1.385 12.257 1.00 77.94 89 LYS A O 1
ATOM 722 N N . LYS A 1 90 ? -4.120 -0.471 10.839 1.00 82.06 90 LYS A N 1
ATOM 723 C CA . LYS A 1 90 ? -4.190 -1.636 9.946 1.00 82.06 90 LYS A CA 1
ATOM 724 C C . LYS A 1 90 ? -3.073 -1.515 8.914 1.00 82.06 90 LYS A C 1
ATOM 726 O O . LYS A 1 90 ? -2.873 -0.432 8.375 1.00 82.06 90 LYS A O 1
ATOM 731 N N . ILE A 1 91 ? -2.3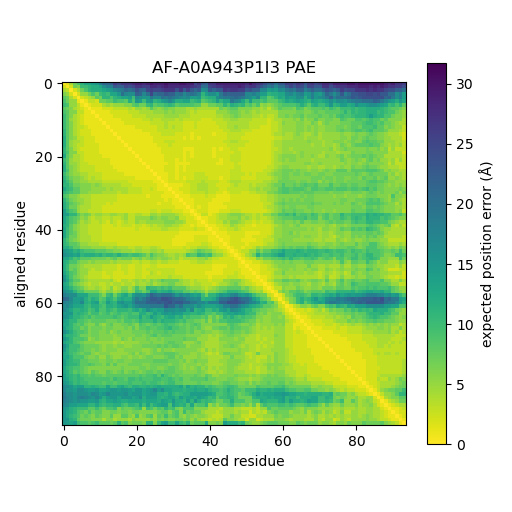62 -2.604 8.634 1.00 81.25 91 ILE A N 1
ATOM 732 C CA . ILE A 1 91 ? -1.374 -2.635 7.551 1.00 81.25 91 ILE A CA 1
ATOM 733 C C . ILE A 1 91 ? -1.777 -3.676 6.519 1.00 81.25 91 ILE A C 1
ATOM 735 O O . ILE A 1 91 ? -2.259 -4.750 6.885 1.00 81.25 91 ILE A O 1
ATOM 739 N N . ILE A 1 92 ? -1.576 -3.358 5.246 1.00 82.38 92 ILE A N 1
ATOM 740 C CA . ILE A 1 92 ? -1.845 -4.239 4.115 1.00 82.38 92 ILE A CA 1
ATOM 741 C C . ILE A 1 92 ? -0.614 -4.229 3.201 1.00 82.38 92 ILE A C 1
ATOM 743 O O . ILE A 1 92 ? -0.076 -3.168 2.891 1.00 82.38 92 ILE A O 1
ATOM 747 N N . LEU A 1 93 ? -0.171 -5.415 2.784 1.00 80.12 93 LEU A N 1
ATOM 748 C CA . LEU A 1 93 ? 0.817 -5.589 1.719 1.00 80.12 93 LEU A CA 1
ATOM 749 C C . LEU A 1 93 ? 0.056 -5.866 0.421 1.00 80.12 93 LEU A C 1
ATOM 751 O O . LEU A 1 93 ? -0.787 -6.768 0.410 1.00 80.12 93 LEU A O 1
ATOM 755 N N . TYR A 1 94 ? 0.327 -5.082 -0.619 1.00 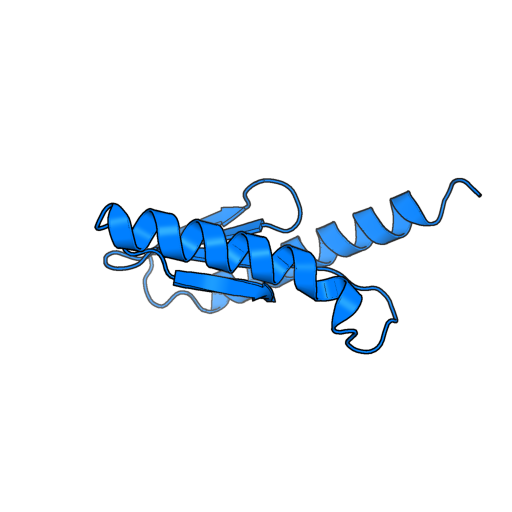75.75 94 TYR A N 1
ATOM 756 C CA . TYR A 1 94 ? -0.357 -5.135 -1.912 1.00 75.75 94 TYR A CA 1
ATOM 757 C C . TYR A 1 94 ? 0.632 -5.285 -3.065 1.00 75.75 94 TYR A C 1
ATOM 759 O O . TYR A 1 94 ? 1.762 -4.761 -2.942 1.00 75.75 94 TYR A O 1
#

Solvent-accessible surface area (backbone atoms only — not comparable to full-atom values): 5624 Å² total; per-residue (Å²): 144,84,58,68,66,61,52,53,50,53,50,30,50,50,49,45,50,54,50,48,54,55,50,62,75,62,55,90,50,95,84,43,45,77,45,81,46,86,81,41,32,38,36,42,38,49,99,90,47,43,36,44,34,40,44,66,69,67,86,92,59,78,93,48,72,77,78,48,45,61,61,54,48,54,53,50,51,54,48,54,55,28,60,77,68,75,51,85,67,51,76,45,83,80

Sequence (94 aa):
MKDRSAVSTLKGYFYQFDFTILQLLKLEHMTDKIMVEGIEDVDVTSADNKIAIQCKYYEGTEYSHSVISEAVKYLLVDFAERKNNGKNKKIILY

Nearest 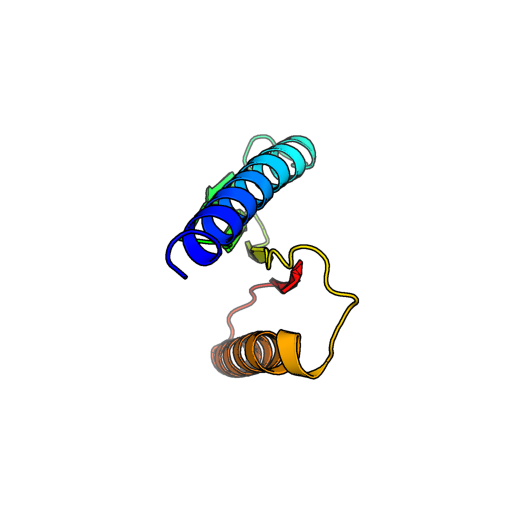PDB structures (foldseek):
  2okf-assembly1_B  TM=5.157E-01  e=2.049E-01  Trichormus variabilis
  2inb-assembly1_A-2  TM=5.283E-01  e=6.399E-01  Nostoc punctiforme PCC 73102
  2onf-assembly1_B  TM=4.378E-01  e=2.191E-01  Thermoplasma acidophilum
  4i1t-assembly1_A-2  TM=4.328E-01  e=2.613E+00  Mammarenavirus caliense
  8gxs-assembly1_a  TM=3.813E-01  e=5.459E+00  Homo sapiens